Protein AF-A0A656G9G5-F1 (afdb_monomer_lite)

Structure (mmCIF, N/CA/C/O backbone):
data_AF-A0A656G9G5-F1
#
_entry.id   AF-A0A656G9G5-F1
#
loop_
_atom_site.group_PDB
_atom_site.id
_atom_site.type_symbol
_atom_site.label_atom_id
_atom_site.label_alt_id
_atom_site.label_comp_id
_atom_site.label_asym_id
_atom_site.label_entity_id
_atom_site.label_seq_id
_atom_site.pdbx_PDB_ins_code
_atom_site.Cartn_x
_atom_site.Cartn_y
_atom_site.Cartn_z
_atom_site.occupancy
_atom_site.B_iso_or_equiv
_atom_site.auth_seq_id
_atom_site.auth_comp_id
_atom_site.auth_asym_id
_atom_site.auth_atom_id
_atom_site.pdbx_PDB_model_num
ATOM 1 N N . MET A 1 1 ? 1.529 6.368 -11.826 1.00 53.72 1 MET A N 1
ATOM 2 C CA . MET A 1 1 ? 3.010 6.450 -11.848 1.00 53.72 1 MET A CA 1
ATOM 3 C C . MET A 1 1 ? 3.659 5.079 -11.633 1.00 53.72 1 MET A C 1
ATOM 5 O O . MET A 1 1 ? 4.534 4.725 -12.404 1.00 53.72 1 MET A O 1
ATOM 9 N N . SER A 1 2 ? 3.209 4.272 -10.665 1.00 58.69 2 SER A N 1
ATOM 10 C CA . SER A 1 2 ? 3.802 2.957 -10.349 1.00 58.69 2 SER A CA 1
ATOM 11 C C . SER A 1 2 ? 3.628 1.865 -11.407 1.00 58.69 2 SER A C 1
ATOM 13 O O . SER A 1 2 ? 4.557 1.097 -11.642 1.00 58.69 2 SER A O 1
ATOM 15 N N . PHE A 1 3 ? 2.467 1.806 -12.061 1.00 75.25 3 PHE A N 1
ATOM 16 C CA . PHE A 1 3 ? 2.163 0.750 -13.033 1.00 75.25 3 PHE A CA 1
ATOM 17 C C . PHE A 1 3 ? 2.931 0.899 -14.354 1.00 75.25 3 PHE A C 1
ATOM 19 O O . PHE A 1 3 ? 3.299 -0.101 -14.961 1.00 75.25 3 PHE A O 1
ATOM 26 N N . GLU A 1 4 ? 3.295 2.125 -14.738 1.00 85.12 4 GLU A N 1
ATOM 27 C CA . GLU A 1 4 ? 4.137 2.381 -15.917 1.00 85.12 4 GLU A CA 1
ATOM 28 C C . GLU A 1 4 ? 5.532 1.753 -15.784 1.00 85.12 4 GLU A C 1
ATOM 30 O O . GLU A 1 4 ? 6.081 1.238 -16.754 1.00 85.12 4 GLU A O 1
ATOM 35 N N . LEU A 1 5 ? 6.086 1.701 -14.565 1.00 88.88 5 LEU A N 1
ATOM 36 C CA . LEU A 1 5 ? 7.391 1.076 -14.321 1.00 88.88 5 LEU A CA 1
ATOM 37 C C . LEU A 1 5 ? 7.369 -0.431 -14.605 1.00 88.88 5 LEU A C 1
ATOM 39 O O . LEU A 1 5 ? 8.381 -0.981 -15.031 1.00 88.88 5 LEU A O 1
ATOM 43 N N . LEU A 1 6 ? 6.221 -1.096 -14.431 1.00 88.81 6 LEU A N 1
ATOM 44 C CA . LEU A 1 6 ? 6.074 -2.523 -14.738 1.00 88.81 6 LEU A CA 1
ATOM 45 C C . LEU A 1 6 ? 6.179 -2.820 -16.238 1.00 88.81 6 LEU A C 1
ATOM 47 O O . LEU A 1 6 ? 6.513 -3.942 -16.615 1.00 88.81 6 LEU A O 1
ATOM 51 N N . ARG A 1 7 ? 5.907 -1.822 -17.083 1.00 88.44 7 ARG A N 1
ATOM 52 C CA . ARG A 1 7 ? 5.988 -1.920 -18.544 1.00 88.44 7 ARG A CA 1
ATOM 53 C C . ARG A 1 7 ? 7.378 -1.569 -19.079 1.00 88.44 7 ARG A C 1
ATOM 55 O O . ARG A 1 7 ? 7.585 -1.632 -20.284 1.00 88.44 7 ARG A O 1
ATOM 62 N N . SER A 1 8 ? 8.318 -1.190 -18.209 1.00 91.38 8 SER A N 1
ATOM 63 C CA . SER A 1 8 ? 9.690 -0.881 -18.612 1.00 91.38 8 SER A CA 1
ATOM 64 C C . SER A 1 8 ? 10.394 -2.122 -19.163 1.00 91.38 8 SER A C 1
ATOM 66 O O . SER A 1 8 ? 10.297 -3.209 -18.585 1.00 91.38 8 SER A O 1
ATOM 68 N N . GLU A 1 9 ? 11.150 -1.950 -20.246 1.00 92.94 9 GLU A N 1
ATOM 69 C CA . GLU A 1 9 ? 12.055 -2.970 -20.792 1.00 92.94 9 GLU A CA 1
ATOM 70 C C . GLU A 1 9 ? 13.298 -3.160 -19.907 1.00 92.94 9 GLU A C 1
ATOM 72 O O . GLU A 1 9 ? 13.842 -4.261 -19.831 1.00 92.94 9 GLU A O 1
ATOM 77 N N . ASP A 1 10 ? 13.695 -2.120 -19.165 1.00 96.31 10 ASP A N 1
ATOM 78 C CA . ASP A 1 10 ? 14.770 -2.202 -18.178 1.00 96.31 10 ASP A CA 1
ATOM 79 C C . ASP A 1 10 ? 14.326 -2.990 -16.935 1.00 96.31 10 ASP A C 1
ATOM 81 O O . ASP A 1 10 ? 13.392 -2.608 -16.217 1.00 96.31 10 ASP A O 1
ATOM 85 N N . GLU A 1 11 ? 15.028 -4.091 -16.663 1.00 95.25 11 GLU A N 1
ATOM 86 C CA . GLU A 1 11 ? 14.721 -5.013 -15.570 1.00 95.25 11 GLU A CA 1
ATOM 87 C C . GLU A 1 11 ? 14.811 -4.336 -14.196 1.00 95.25 11 GLU A C 1
ATOM 89 O O . GLU A 1 11 ? 13.974 -4.585 -13.322 1.00 95.25 11 GLU A O 1
ATOM 94 N N . VAL A 1 12 ? 15.796 -3.456 -13.993 1.00 95.75 12 VAL A N 1
ATOM 95 C CA . VAL A 1 12 ? 15.993 -2.763 -12.711 1.00 95.75 12 VAL A CA 1
ATOM 96 C C . VAL A 1 12 ? 14.791 -1.872 -12.404 1.00 95.75 12 VAL A C 1
ATOM 98 O O . VAL A 1 12 ? 14.239 -1.928 -11.299 1.00 95.75 12 VAL A O 1
ATOM 101 N N . THR A 1 13 ? 14.346 -1.107 -13.398 1.00 93.31 13 THR A N 1
ATOM 102 C CA . THR A 1 13 ? 13.167 -0.239 -13.327 1.00 93.31 13 THR A CA 1
ATOM 103 C C . THR A 1 13 ? 11.892 -1.043 -13.071 1.00 93.31 13 THR A C 1
ATOM 105 O O . THR A 1 13 ? 11.115 -0.702 -12.174 1.00 93.31 13 THR A O 1
ATOM 108 N N . ARG A 1 14 ? 11.702 -2.164 -13.778 1.00 94.88 14 ARG A N 1
ATOM 109 C CA . ARG A 1 14 ? 10.546 -3.054 -13.583 1.00 94.88 14 ARG A CA 1
ATOM 110 C C . ARG A 1 14 ? 10.489 -3.623 -12.167 1.00 94.88 14 ARG A C 1
ATOM 112 O O . ARG A 1 14 ? 9.449 -3.576 -11.505 1.00 94.88 14 ARG A O 1
ATOM 119 N N . ASN A 1 15 ? 11.627 -4.101 -11.669 1.00 95.19 15 ASN A N 1
ATOM 120 C CA . ASN A 1 15 ? 11.749 -4.635 -10.316 1.00 95.19 15 ASN A CA 1
ATOM 121 C C . ASN A 1 15 ? 11.537 -3.555 -9.243 1.00 95.19 15 ASN A C 1
ATOM 123 O O . ASN A 1 15 ? 10.960 -3.842 -8.194 1.00 95.19 15 ASN A O 1
ATOM 127 N N . ALA A 1 16 ? 11.959 -2.312 -9.490 1.00 93.69 16 ALA A N 1
ATOM 128 C CA . ALA A 1 16 ? 11.669 -1.192 -8.596 1.00 93.69 16 ALA A CA 1
ATOM 129 C C . ALA A 1 16 ? 10.160 -0.904 -8.508 1.00 93.69 16 ALA A C 1
ATOM 131 O O . ALA A 1 16 ? 9.639 -0.752 -7.401 1.00 93.69 16 ALA A O 1
ATOM 132 N N . GLY A 1 17 ? 9.453 -0.915 -9.644 1.00 92.00 17 GLY A N 1
ATOM 133 C CA . GLY A 1 17 ? 7.992 -0.796 -9.68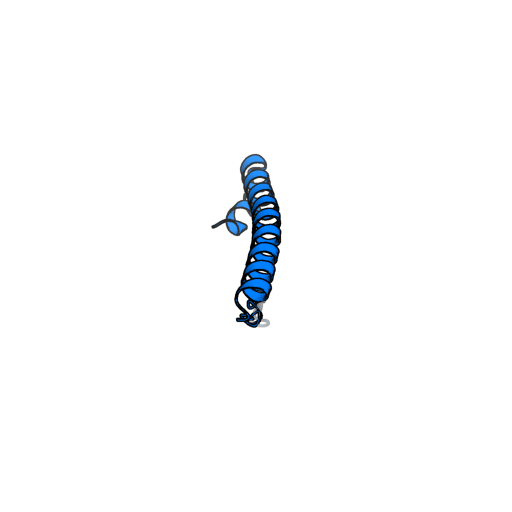8 1.00 92.00 17 GLY A CA 1
ATOM 134 C C . GLY A 1 17 ? 7.290 -1.887 -8.878 1.00 92.00 17 GLY A C 1
ATOM 135 O O . GLY A 1 17 ? 6.427 -1.586 -8.053 1.00 92.00 17 GLY A O 1
ATOM 136 N N . ARG A 1 18 ? 7.722 -3.146 -9.034 1.00 91.69 18 ARG A N 1
ATOM 137 C CA . ARG A 1 18 ? 7.161 -4.284 -8.290 1.00 91.69 18 ARG A CA 1
ATOM 138 C C . ARG A 1 18 ? 7.366 -4.160 -6.777 1.00 91.69 18 ARG A C 1
ATOM 140 O O . ARG A 1 18 ? 6.404 -4.267 -6.026 1.00 91.69 18 ARG A O 1
ATOM 147 N N . ARG A 1 19 ? 8.584 -3.830 -6.330 1.00 93.62 19 ARG A N 1
ATOM 148 C CA . ARG A 1 19 ? 8.884 -3.628 -4.897 1.00 93.62 19 ARG A CA 1
ATOM 149 C C . ARG A 1 19 ? 8.059 -2.509 -4.269 1.00 93.62 19 ARG A C 1
ATOM 151 O O . ARG A 1 19 ? 7.673 -2.611 -3.108 1.00 93.62 19 ARG A O 1
ATOM 158 N N . MET A 1 20 ? 7.806 -1.430 -5.008 1.00 92.12 20 MET A N 1
ATOM 159 C CA . MET A 1 20 ? 6.955 -0.347 -4.523 1.00 92.12 20 MET A CA 1
ATOM 160 C C . MET A 1 20 ? 5.510 -0.819 -4.318 1.00 92.12 20 MET A C 1
ATOM 162 O O . MET A 1 20 ? 4.916 -0.476 -3.300 1.00 92.12 20 MET A O 1
ATOM 166 N N . ILE A 1 21 ? 4.962 -1.615 -5.241 1.00 89.31 21 ILE A N 1
ATOM 167 C CA . ILE A 1 21 ? 3.611 -2.185 -5.113 1.00 89.31 21 ILE A CA 1
ATOM 168 C C . ILE A 1 21 ? 3.527 -3.090 -3.879 1.00 89.31 21 ILE A C 1
ATOM 170 O O . ILE A 1 21 ? 2.646 -2.892 -3.044 1.00 89.31 21 ILE A O 1
ATOM 174 N N . ASP A 1 22 ? 4.486 -4.002 -3.704 1.00 89.56 22 ASP A N 1
ATOM 175 C CA . ASP A 1 22 ? 4.538 -4.898 -2.539 1.00 89.56 22 ASP A CA 1
ATOM 176 C C . ASP A 1 22 ? 4.627 -4.109 -1.220 1.00 89.56 22 ASP A C 1
ATOM 178 O O . ASP A 1 22 ? 3.975 -4.429 -0.219 1.00 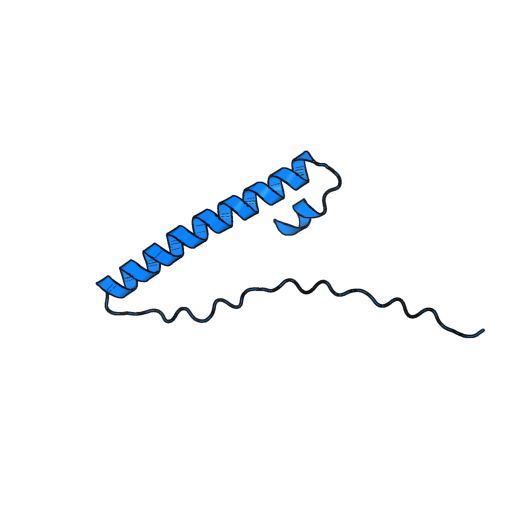89.56 22 ASP A O 1
ATOM 182 N N . ARG A 1 23 ? 5.409 -3.020 -1.222 1.00 88.56 23 ARG A N 1
ATOM 183 C CA . ARG A 1 23 ? 5.542 -2.143 -0.058 1.00 88.56 23 ARG A CA 1
ATOM 184 C C . ARG A 1 23 ? 4.246 -1.397 0.241 1.00 88.56 23 ARG A C 1
ATOM 186 O O . ARG A 1 23 ? 3.889 -1.286 1.410 1.00 88.56 23 ARG A O 1
ATOM 193 N N . MET A 1 24 ? 3.549 -0.912 -0.783 1.00 87.56 24 MET A N 1
ATOM 194 C CA . MET A 1 24 ? 2.256 -0.248 -0.616 1.00 87.56 24 MET A CA 1
ATOM 195 C C . MET A 1 24 ? 1.199 -1.202 -0.064 1.00 87.56 24 MET A C 1
ATOM 197 O O . MET A 1 24 ? 0.503 -0.812 0.865 1.00 87.56 24 MET A O 1
ATOM 201 N N . ALA A 1 25 ? 1.138 -2.446 -0.547 1.00 83.00 25 ALA A N 1
ATOM 202 C CA . ALA A 1 25 ? 0.216 -3.460 -0.028 1.00 83.00 25 ALA A CA 1
ATOM 203 C C . ALA A 1 25 ? 0.455 -3.759 1.464 1.00 83.00 25 ALA A C 1
ATOM 205 O O . ALA A 1 25 ? -0.484 -3.862 2.249 1.00 83.00 25 ALA A O 1
ATOM 206 N N . THR A 1 26 ? 1.724 -3.834 1.875 1.00 82.56 26 THR A N 1
ATOM 207 C CA . THR A 1 26 ? 2.088 -4.002 3.293 1.00 82.56 26 THR A CA 1
ATOM 208 C C . THR A 1 26 ? 1.704 -2.783 4.142 1.00 82.56 26 THR A C 1
ATOM 210 O O . THR A 1 26 ? 1.290 -2.920 5.292 1.00 82.56 26 THR 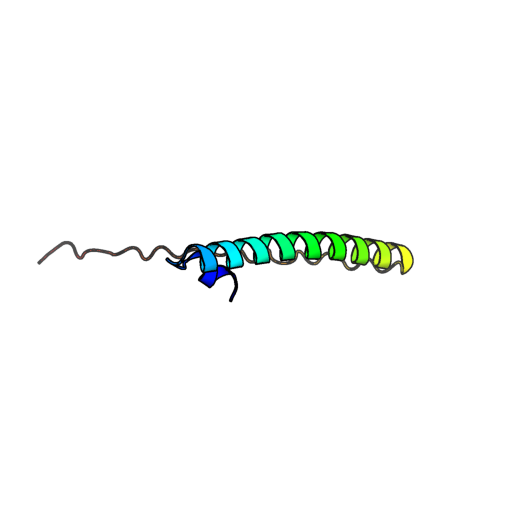A O 1
ATOM 213 N N . ILE A 1 27 ? 1.867 -1.569 3.607 1.00 81.69 27 ILE A N 1
ATOM 214 C CA . ILE A 1 27 ? 1.510 -0.338 4.327 1.00 81.69 27 ILE A CA 1
ATOM 215 C C . ILE A 1 27 ? -0.012 -0.220 4.462 1.00 81.69 27 ILE A C 1
ATOM 217 O O . ILE A 1 27 ? -0.490 0.108 5.548 1.00 81.69 27 ILE A O 1
ATOM 221 N N . SER A 1 28 ? -0.772 -0.507 3.399 1.00 78.06 28 SER A N 1
ATOM 222 C CA . SER A 1 28 ? -2.234 -0.416 3.426 1.00 78.06 28 SER A CA 1
ATOM 223 C C . SER A 1 28 ? -2.840 -1.390 4.433 1.00 78.06 28 SER A C 1
ATOM 225 O O . SER A 1 28 ? -3.691 -0.979 5.210 1.00 78.06 28 SER A O 1
ATOM 227 N N . SER A 1 29 ? -2.327 -2.624 4.531 1.00 76.81 29 SER A N 1
ATOM 228 C CA . SER A 1 29 ? -2.840 -3.591 5.513 1.00 76.81 29 SER A CA 1
ATOM 229 C C . SER A 1 29 ? -2.658 -3.135 6.964 1.00 76.81 29 SER A C 1
ATOM 231 O O . SER A 1 29 ? -3.517 -3.386 7.804 1.00 76.81 29 SER A O 1
ATOM 233 N N . GLY A 1 30 ? -1.546 -2.459 7.281 1.00 83.38 30 GLY A N 1
ATOM 234 C CA . GLY A 1 30 ? -1.335 -1.900 8.621 1.00 83.38 30 GLY A CA 1
ATOM 235 C C . GLY A 1 30 ? -2.247 -0.705 8.909 1.00 83.38 30 GLY A C 1
ATOM 236 O O . GLY A 1 30 ? -2.727 -0.539 10.029 1.00 83.38 30 GLY A O 1
ATOM 237 N N . LEU A 1 31 ? -2.515 0.113 7.890 1.00 85.81 31 LEU A N 1
ATOM 238 C CA . LEU A 1 31 ? -3.414 1.257 7.997 1.00 85.81 31 LEU A CA 1
ATOM 239 C C . LEU A 1 31 ? -4.872 0.824 8.221 1.00 85.81 31 LEU A C 1
ATOM 241 O O . LEU A 1 31 ? -5.553 1.429 9.045 1.00 85.81 31 LEU A O 1
ATOM 245 N N . ASP A 1 32 ? -5.325 -0.235 7.548 1.00 82.12 32 ASP A N 1
ATOM 246 C CA . ASP A 1 32 ? -6.677 -0.783 7.709 1.00 82.12 32 ASP A CA 1
ATOM 247 C C . ASP A 1 32 ? -6.938 -1.237 9.154 1.00 82.12 32 ASP A C 1
ATOM 249 O O . ASP A 1 32 ? -7.980 -0.926 9.734 1.00 82.12 32 ASP A O 1
ATOM 253 N N . GLU A 1 33 ? -5.961 -1.903 9.774 1.00 85.75 33 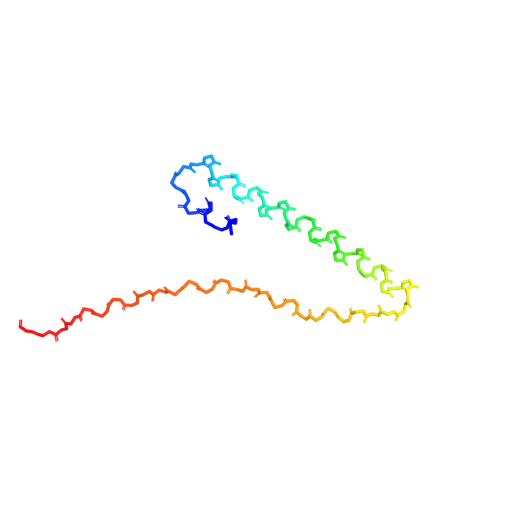GLU A N 1
ATOM 254 C CA . GLU A 1 33 ? -6.055 -2.329 11.174 1.00 85.75 33 GLU A CA 1
ATOM 255 C C . GLU A 1 33 ? -6.081 -1.136 12.141 1.00 85.75 33 GLU A C 1
ATOM 257 O O . GLU A 1 33 ? -6.844 -1.128 13.109 1.00 85.75 33 GLU A O 1
ATOM 262 N N . HIS A 1 34 ? -5.295 -0.089 11.871 1.00 88.38 34 HIS A N 1
ATOM 263 C CA . HIS A 1 34 ? -5.331 1.131 12.677 1.00 88.38 34 HIS A CA 1
ATOM 264 C C . HIS A 1 34 ? -6.692 1.829 12.592 1.00 88.38 34 HIS A C 1
ATOM 266 O O . HIS A 1 34 ? -7.217 2.267 13.616 1.00 88.38 34 HIS A O 1
ATOM 272 N N . TRP A 1 35 ? -7.286 1.913 11.399 1.00 86.75 35 TRP A N 1
ATOM 273 C CA . TRP A 1 35 ? -8.625 2.480 11.239 1.00 86.75 35 TRP A CA 1
ATOM 274 C C . TRP A 1 35 ? -9.693 1.659 11.957 1.00 86.75 35 TRP A C 1
ATOM 276 O O . TRP A 1 35 ? -10.565 2.245 12.600 1.00 86.75 35 TRP A O 1
ATOM 286 N N . ARG A 1 36 ? -9.589 0.324 11.923 1.00 85.81 36 ARG A N 1
ATOM 287 C CA . ARG A 1 36 ? -10.461 -0.575 12.691 1.00 85.81 36 ARG A CA 1
ATOM 288 C C . ARG A 1 36 ? -10.384 -0.277 14.190 1.00 85.81 36 ARG A C 1
ATOM 290 O O . ARG A 1 36 ? -11.411 -0.037 14.817 1.00 85.81 36 ARG A O 1
ATOM 297 N N . LEU A 1 37 ? -9.174 -0.204 14.747 1.00 90.12 37 LEU A N 1
ATOM 298 C CA . LEU A 1 37 ? -8.960 0.093 16.167 1.00 90.12 37 LEU A CA 1
ATOM 299 C C . LEU A 1 37 ? -9.489 1.482 16.565 1.00 90.12 37 LEU A C 1
ATOM 301 O O . LEU A 1 37 ? -10.079 1.638 17.633 1.00 90.12 37 LEU A O 1
ATOM 305 N N . ILE A 1 38 ? -9.290 2.499 15.722 1.00 87.62 38 ILE A N 1
ATOM 306 C CA . ILE A 1 38 ? -9.834 3.844 15.964 1.00 87.62 38 ILE A CA 1
ATOM 307 C C . ILE A 1 38 ? -11.367 3.803 15.995 1.00 87.62 38 ILE A C 1
ATOM 309 O O . ILE A 1 38 ? -11.972 4.428 16.869 1.00 87.62 38 ILE A O 1
ATOM 313 N N . GLY A 1 39 ? -11.998 3.059 15.084 1.00 86.81 39 GLY A N 1
ATOM 314 C CA . GLY A 1 39 ? -13.448 2.870 15.077 1.00 86.81 39 GLY A CA 1
ATOM 315 C C . GLY A 1 39 ? -13.957 2.195 16.350 1.00 86.81 39 GLY A C 1
ATOM 316 O O . GLY A 1 39 ? -14.883 2.707 16.981 1.00 86.81 39 GLY A O 1
ATOM 317 N N . ASP A 1 40 ? -13.282 1.126 16.785 1.00 88.75 40 ASP A N 1
ATOM 318 C CA . ASP A 1 40 ? -13.590 0.413 18.031 1.00 88.75 40 ASP A CA 1
ATOM 319 C C . ASP A 1 40 ? -13.510 1.354 19.253 1.00 88.75 40 ASP A C 1
ATOM 321 O O . ASP A 1 40 ? -14.380 1.333 20.123 1.00 88.75 40 ASP A O 1
ATOM 325 N N . LEU A 1 41 ? -12.487 2.219 19.314 1.00 91.44 41 LEU A N 1
ATOM 326 C CA . LEU A 1 41 ? -12.250 3.134 20.440 1.00 91.44 41 LEU A CA 1
ATOM 327 C C . LEU A 1 41 ? -13.171 4.360 20.456 1.00 91.44 41 LEU A C 1
ATOM 329 O O . LEU A 1 41 ? -13.487 4.880 21.525 1.00 91.44 41 LEU A O 1
ATOM 333 N N . THR A 1 42 ? -13.570 4.857 19.287 1.00 90.31 42 THR A N 1
ATOM 334 C CA . THR A 1 42 ? -14.395 6.072 19.162 1.00 90.31 42 THR A CA 1
ATOM 335 C C . THR A 1 42 ? -15.888 5.771 19.054 1.00 90.31 42 THR A C 1
ATOM 337 O O . THR A 1 42 ? -16.705 6.683 19.170 1.00 90.31 42 THR A O 1
ATOM 340 N N . GLY A 1 43 ? -16.259 4.510 18.807 1.00 85.50 43 GLY A N 1
ATOM 341 C CA . GLY A 1 43 ? -17.627 4.093 18.495 1.00 85.50 43 GLY A CA 1
ATOM 342 C C . GLY A 1 43 ? -18.091 4.506 17.093 1.00 85.50 43 GLY A C 1
ATOM 343 O O . GLY A 1 43 ? -19.171 4.100 16.658 1.00 85.50 43 GLY A O 1
ATOM 344 N N . VAL A 1 44 ? -17.283 5.278 16.360 1.00 81.81 44 VAL A N 1
ATOM 345 C CA . VAL A 1 44 ? -17.548 5.682 14.981 1.00 81.81 44 VAL A CA 1
ATOM 346 C C . VAL A 1 44 ? -16.937 4.640 14.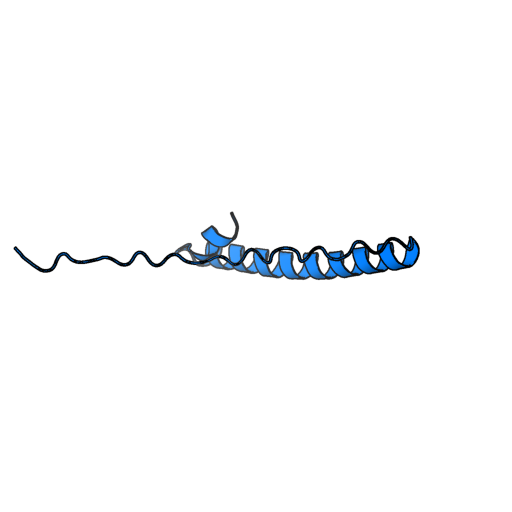062 1.00 81.81 44 VAL A C 1
ATOM 348 O O . VAL A 1 44 ? -15.765 4.703 13.698 1.00 81.81 44 VAL A O 1
ATOM 351 N N . HIS A 1 45 ? -17.754 3.677 13.656 1.00 68.94 45 HIS A N 1
ATOM 352 C CA . HIS A 1 45 ? -17.380 2.796 12.564 1.00 68.94 45 HIS A CA 1
ATOM 353 C C . HIS A 1 45 ? -17.537 3.605 11.283 1.00 68.94 45 HIS A C 1
ATOM 355 O O . HIS A 1 45 ? -18.650 3.773 10.781 1.00 68.94 45 HIS A O 1
ATOM 361 N N . LEU A 1 46 ? -16.427 4.136 10.763 1.00 65.75 46 LEU A N 1
ATOM 362 C CA . LEU A 1 46 ? -16.371 4.454 9.345 1.00 65.75 46 LEU A CA 1
ATOM 363 C C . LEU A 1 46 ? -16.677 3.127 8.659 1.00 65.75 46 LEU A C 1
ATOM 365 O O . LEU A 1 46 ? -15.865 2.202 8.714 1.00 65.75 46 LEU A O 1
ATOM 369 N N . ALA A 1 47 ? -17.885 2.994 8.099 1.00 57.06 47 ALA A N 1
ATOM 370 C CA . ALA A 1 47 ? -18.125 1.945 7.130 1.00 57.06 47 ALA A CA 1
ATOM 371 C C . ALA A 1 47 ? -16.937 2.038 6.179 1.00 57.06 47 ALA A C 1
ATOM 373 O O . ALA A 1 47 ? -16.623 3.140 5.720 1.00 57.06 47 ALA A O 1
ATOM 374 N N . GLN A 1 48 ? -16.226 0.931 5.972 1.00 54.66 48 GLN A N 1
ATOM 375 C CA . GLN A 1 48 ? -15.362 0.817 4.815 1.00 54.66 48 GLN A CA 1
ATOM 376 C C . GLN A 1 48 ? -16.306 1.037 3.631 1.00 54.66 48 GLN A C 1
ATOM 378 O O . GLN A 1 48 ? -16.925 0.093 3.145 1.00 54.66 48 GLN A O 1
ATOM 383 N N . GLU A 1 49 ? -16.532 2.302 3.252 1.00 50.62 49 GLU A N 1
ATOM 384 C CA . GLU A 1 49 ? -17.025 2.673 1.942 1.00 50.62 49 GLU A CA 1
ATOM 385 C C . GLU A 1 49 ? -16.140 1.847 1.053 1.00 50.62 49 GLU A C 1
ATOM 387 O O . GLU A 1 49 ? -14.920 1.994 1.137 1.00 50.62 49 GLU A O 1
ATOM 392 N N . GLN A 1 50 ? -16.755 0.860 0.397 1.00 49.19 50 GLN A N 1
ATOM 393 C CA . GLN A 1 50 ? -16.070 -0.117 -0.423 1.00 49.19 50 GLN A CA 1
ATOM 394 C C . GLN A 1 50 ? -15.101 0.691 -1.258 1.00 49.19 50 GLN A C 1
ATOM 396 O O . GLN A 1 50 ? -15.543 1.414 -2.150 1.00 49.19 50 GLN A O 1
ATOM 401 N N . VAL A 1 51 ? -13.822 0.683 -0.867 1.00 52.91 51 VAL A N 1
ATOM 402 C CA . VAL A 1 51 ? -12.809 1.456 -1.560 1.00 52.91 51 VAL A CA 1
ATOM 403 C C . VAL A 1 51 ? -12.847 0.808 -2.912 1.00 52.91 51 VAL A C 1
ATOM 405 O O . VAL A 1 51 ? -12.518 -0.374 -3.018 1.00 52.91 51 VAL A O 1
ATOM 408 N N . GLU A 1 52 ? -13.426 1.521 -3.875 1.00 46.41 52 GLU A N 1
ATOM 409 C CA . GLU A 1 52 ? -13.645 1.033 -5.218 1.00 46.41 52 GLU A CA 1
ATOM 410 C C . GLU A 1 52 ? -12.284 0.515 -5.647 1.00 46.41 52 GLU A C 1
ATOM 412 O O . GLU A 1 52 ? -11.334 1.291 -5.779 1.00 46.41 52 GLU A O 1
ATOM 417 N N . ILE A 1 53 ? -12.134 -0.814 -5.679 1.00 54.47 53 ILE A N 1
ATOM 418 C CA . ILE A 1 53 ? -10.869 -1.435 -6.032 1.00 54.47 53 ILE A CA 1
ATOM 419 C C . ILE A 1 53 ? -10.715 -1.024 -7.480 1.00 54.47 53 ILE A C 1
ATOM 421 O O . ILE A 1 53 ? -11.389 -1.585 -8.346 1.00 54.47 53 ILE A O 1
ATOM 425 N N . VAL A 1 54 ? -9.928 0.029 -7.717 1.00 59.69 54 VAL A N 1
ATOM 426 C CA . VAL A 1 54 ? -9.709 0.593 -9.043 1.00 59.69 54 VAL A CA 1
ATOM 427 C C . VAL A 1 54 ? -9.105 -0.533 -9.860 1.00 59.69 54 VAL A C 1
ATOM 429 O O . VAL A 1 54 ? -7.919 -0.843 -9.765 1.00 59.69 54 VAL A O 1
ATOM 432 N N . THR A 1 55 ? -9.970 -1.223 -10.591 1.00 54.09 55 THR A N 1
ATOM 433 C CA . THR A 1 55 ? -9.605 -2.386 -11.374 1.00 54.09 55 THR A CA 1
ATOM 434 C C . THR A 1 55 ? -9.140 -1.825 -12.701 1.00 54.09 55 THR A C 1
ATOM 436 O O . THR A 1 55 ? -9.934 -1.267 -13.457 1.00 54.09 55 THR A O 1
ATOM 439 N N . GLU A 1 56 ? -7.838 -1.894 -12.965 1.00 53.53 56 GLU A N 1
ATOM 440 C CA . GLU A 1 56 ? -7.279 -1.444 -14.235 1.00 53.53 56 GLU A CA 1
ATOM 441 C C . GLU A 1 56 ? -7.796 -2.356 -15.360 1.00 53.53 56 GLU A C 1
ATOM 443 O O . GLU A 1 56 ? -7.358 -3.495 -15.525 1.00 53.53 56 GLU A O 1
ATOM 448 N N . ILE A 1 57 ? -8.769 -1.871 -16.131 1.00 67.31 57 ILE A N 1
ATOM 449 C CA . ILE A 1 57 ? -9.270 -2.571 -17.314 1.00 67.31 57 ILE A CA 1
ATOM 450 C C . ILE A 1 57 ? -8.326 -2.248 -18.474 1.00 67.31 57 ILE A C 1
ATOM 452 O O . ILE A 1 57 ? -8.335 -1.136 -19.004 1.00 67.31 57 ILE A O 1
ATOM 456 N N . GLN A 1 58 ? -7.525 -3.224 -18.912 1.00 51.06 58 GLN A N 1
ATOM 457 C CA . GLN A 1 58 ? -6.769 -3.084 -20.157 1.00 51.06 58 GLN A CA 1
ATOM 458 C C . GLN A 1 58 ? -7.722 -3.136 -21.355 1.00 51.06 58 GLN A C 1
ATOM 460 O O . GLN A 1 58 ? -8.232 -4.194 -21.729 1.00 51.06 58 GLN A O 1
ATOM 465 N N . LEU A 1 59 ? -7.949 -1.979 -21.980 1.00 64.88 59 LEU A N 1
ATOM 466 C CA . LEU A 1 59 ? -8.741 -1.870 -23.198 1.00 64.88 59 LEU A CA 1
ATOM 467 C C . LEU A 1 59 ? -7.943 -2.464 -24.373 1.00 64.88 59 LEU A C 1
ATOM 469 O O . LEU A 1 59 ? -7.074 -1.811 -24.954 1.00 64.88 59 LEU A O 1
ATOM 473 N N . GLN A 1 60 ? -8.219 -3.717 -24.736 1.00 54.72 60 GLN A N 1
ATOM 474 C CA . GLN A 1 60 ? -7.670 -4.294 -25.961 1.00 54.72 60 GLN A CA 1
ATOM 475 C C . GLN A 1 60 ? -8.300 -3.587 -27.165 1.00 54.72 60 GLN A C 1
ATOM 477 O O . GLN A 1 60 ? -9.479 -3.769 -27.474 1.00 54.72 60 GLN A O 1
ATOM 482 N N . ARG A 1 61 ? -7.510 -2.762 -27.862 1.00 57.00 61 ARG A N 1
ATOM 483 C CA . ARG A 1 61 ? -7.909 -2.158 -29.136 1.00 57.00 61 ARG A CA 1
ATOM 484 C C . ARG A 1 61 ? -8.146 -3.279 -30.148 1.00 57.00 61 ARG A C 1
ATOM 486 O O . ARG A 1 61 ? -7.202 -3.802 -30.733 1.00 57.00 61 ARG A O 1
ATOM 493 N N . LYS A 1 62 ? -9.411 -3.636 -30.374 1.00 57.25 62 LYS A N 1
ATOM 494 C CA . LYS A 1 62 ? -9.809 -4.510 -31.479 1.00 57.25 62 LYS A CA 1
ATOM 495 C C . LYS A 1 62 ? -9.477 -3.791 -32.789 1.00 57.25 62 LYS A C 1
ATOM 497 O O . LYS A 1 62 ? -10.177 -2.861 -33.184 1.00 57.25 62 LYS A O 1
ATOM 502 N N . VAL A 1 63 ? -8.381 -4.179 -33.438 1.00 63.75 63 VAL A N 1
ATOM 503 C CA . VAL A 1 63 ? -8.071 -3.738 -34.802 1.00 63.75 63 VAL A CA 1
ATOM 504 C C . VAL A 1 63 ? -9.069 -4.434 -35.720 1.00 63.75 63 VAL A C 1
ATOM 506 O O . VAL A 1 63 ? -8.973 -5.633 -35.965 1.00 63.75 63 VAL A O 1
ATOM 509 N N . VAL A 1 64 ? -10.080 -3.694 -36.172 1.00 65.62 64 VAL A N 1
ATOM 510 C CA . VAL A 1 64 ? -10.971 -4.148 -37.239 1.00 65.62 64 VAL A CA 1
ATOM 511 C C . VAL A 1 64 ? -10.223 -3.925 -38.546 1.00 65.62 64 VAL A C 1
ATOM 513 O O . VAL A 1 64 ? -10.128 -2.798 -39.028 1.00 65.62 64 VAL A O 1
ATOM 516 N N . THR A 1 65 ? -9.636 -4.984 -39.094 1.00 62.62 65 THR A N 1
ATOM 517 C CA . THR A 1 65 ? -9.146 -4.979 -40.474 1.00 62.62 65 THR A CA 1
ATOM 518 C C . THR A 1 65 ? -10.357 -4.799 -41.393 1.00 62.62 65 THR A C 1
ATOM 520 O O . THR A 1 65 ? -11.315 -5.567 -41.259 1.00 62.62 65 THR A O 1
ATOM 523 N N . PRO A 1 66 ? -10.376 -3.803 -42.296 1.00 58.06 66 PRO A N 1
ATOM 524 C CA . PRO A 1 66 ? -11.462 -3.686 -43.253 1.00 58.06 66 PRO A CA 1
ATOM 525 C C . PRO A 1 66 ? -11.388 -4.891 -44.193 1.00 58.06 66 PRO A C 1
ATOM 527 O O . PRO A 1 66 ? -10.376 -5.129 -44.850 1.00 58.06 66 PRO A O 1
ATOM 530 N N . ILE A 1 67 ? -12.454 -5.686 -44.208 1.00 62.94 67 ILE A N 1
ATOM 531 C CA . ILE A 1 67 ? -12.650 -6.733 -45.203 1.00 62.94 67 ILE A CA 1
ATOM 532 C C . ILE A 1 67 ? -13.293 -6.045 -46.408 1.00 62.94 67 ILE A C 1
ATOM 534 O O . ILE A 1 67 ? -14.468 -5.691 -46.347 1.00 62.94 67 ILE A O 1
ATOM 538 N N . GLY A 1 68 ? -12.526 -5.840 -47.479 1.00 55.44 68 GLY A N 1
ATOM 539 C CA . GLY A 1 68 ? -13.075 -5.553 -48.807 1.00 55.44 68 GLY A CA 1
ATOM 540 C C . GLY A 1 68 ? -12.597 -4.256 -49.459 1.00 55.44 68 GLY A C 1
ATOM 541 O O . GLY A 1 68 ? -12.887 -3.163 -48.974 1.00 55.44 68 GLY A O 1
ATOM 542 N N . GLY A 1 69 ? -11.924 -4.436 -50.597 1.00 43.72 69 GLY A N 1
ATOM 543 C CA . GLY A 1 69 ? -11.488 -3.447 -51.578 1.00 43.72 69 GLY A CA 1
ATOM 544 C C . GLY A 1 69 ? -10.632 -4.135 -52.626 1.00 43.72 69 GLY A C 1
ATOM 545 O O . GLY A 1 69 ? -9.417 -4.245 -52.366 1.00 43.72 69 GLY A O 1
#

Radius of gyration: 20.27 Å; chains: 1; bounding box: 34×13×72 Å

Organism: NCBI:txid629261

Foldseek 3Di:
DLVVQCVDPDPVSNVVSVVVVVVVVVVVVVVVVVLVVVCVVVVPPPPVPVPPPPDDDDPDPPPDDDPDD

Sequence (69 aa):
MSFELLRSEDEVTRNAGRRMIDRMATISSGLDEHWRLIGDLTGVHLAQEQVEIVTEIQLQRKVVTPIGG

pLDDT: mean 76.03, std 16.11, range [43.72, 96.31]

Secondary structure (DSSP, 8-state):
-HHHHHT-SSHHHHHHHHHHHHHHHHHHHHHHHHHHHHHHHHS---------------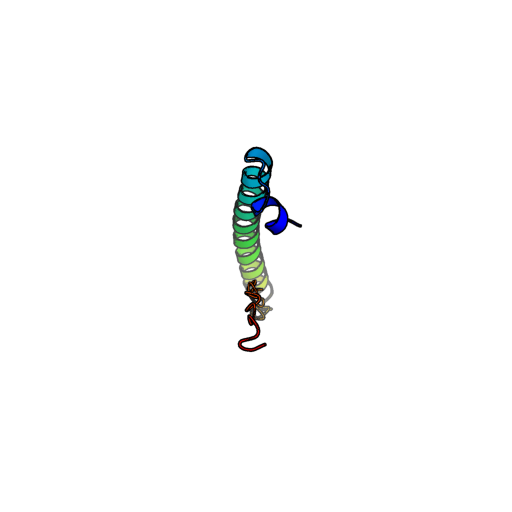-----------